Protein AF-A0A2M9WFQ1-F1 (afdb_monomer_lite)

Foldseek 3Di:
DPDLDQDDDPQKDWAWDDWDDDPDDQAWIKTKTFTAHNVGDTFWMKIKTARCCVPVPDPEGIWIWIAGPVRHTSDIDGHNDD

pLDDT: mean 87.09, std 11.5, range [44.41, 97.62]

Structure (mmCIF, N/CA/C/O backbone):
data_AF-A0A2M9WFQ1-F1
#
_entry.id   AF-A0A2M9WFQ1-F1
#
loop_
_atom_site.group_PDB
_atom_site.id
_atom_site.type_symbol
_atom_site.label_atom_id
_atom_site.label_alt_id
_atom_site.label_comp_id
_atom_site.label_asym_id
_atom_site.label_entity_id
_atom_site.label_seq_id
_atom_site.pdbx_PDB_ins_code
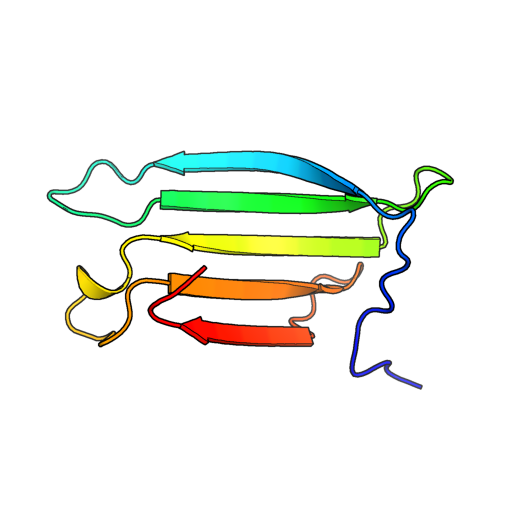_atom_site.Cartn_x
_atom_site.Cartn_y
_atom_site.Cartn_z
_atom_site.occupancy
_atom_site.B_iso_or_equiv
_atom_site.auth_seq_id
_atom_site.auth_comp_id
_atom_site.auth_asym_id
_atom_site.auth_atom_id
_atom_site.pdbx_PDB_model_num
ATOM 1 N N . MET A 1 1 ? -6.084 -16.591 18.121 1.00 44.41 1 MET A N 1
ATOM 2 C CA . MET A 1 1 ? -5.897 -16.898 16.687 1.00 44.41 1 MET A CA 1
ATOM 3 C C . MET A 1 1 ? -5.076 -15.777 16.080 1.00 44.41 1 MET A C 1
ATOM 5 O O . MET A 1 1 ? -5.444 -14.624 16.280 1.00 44.41 1 MET A O 1
ATOM 9 N N . LEU A 1 2 ? -3.954 -16.097 15.426 1.00 47.91 2 LEU A N 1
ATOM 10 C CA . LEU A 1 2 ? -3.259 -15.142 14.560 1.00 47.91 2 LEU A CA 1
ATOM 11 C C . LEU A 1 2 ? -4.272 -14.709 13.496 1.00 47.91 2 LEU A C 1
ATOM 13 O O . LEU A 1 2 ? -4.866 -15.564 12.849 1.00 47.91 2 LEU A O 1
ATOM 17 N N . ARG A 1 3 ? -4.558 -13.413 13.383 1.00 55.72 3 ARG A N 1
ATOM 18 C CA . ARG A 1 3 ? -5.313 -12.929 12.231 1.00 55.72 3 ARG A CA 1
ATOM 19 C C . ARG A 1 3 ? -4.318 -12.831 11.083 1.00 55.72 3 ARG A C 1
ATOM 21 O O . ARG A 1 3 ? -3.394 -12.031 11.169 1.00 55.72 3 ARG A O 1
ATOM 28 N N . ASP A 1 4 ? -4.525 -13.633 10.046 1.00 70.81 4 ASP A N 1
ATOM 29 C CA . ASP A 1 4 ? -3.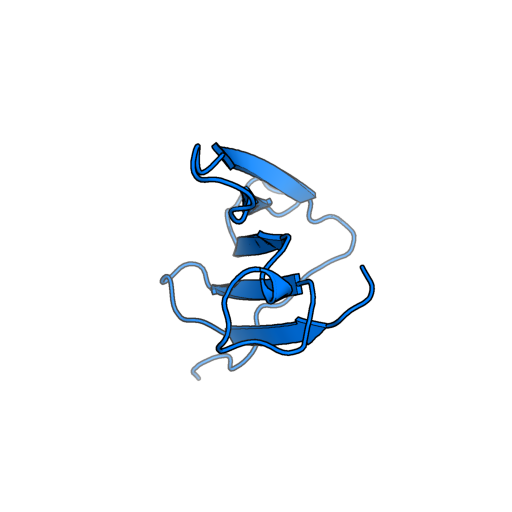720 -13.607 8.815 1.00 70.81 4 ASP A CA 1
ATOM 30 C C . ASP A 1 4 ? -3.988 -12.352 7.966 1.00 70.81 4 ASP A C 1
ATOM 32 O O . ASP A 1 4 ? -3.367 -12.145 6.931 1.00 70.81 4 ASP A O 1
ATOM 36 N N . TYR A 1 5 ? -4.922 -11.502 8.401 1.00 73.38 5 TYR A N 1
ATOM 37 C CA . TYR A 1 5 ? -5.300 -10.271 7.726 1.00 73.38 5 TYR A CA 1
ATOM 38 C C . TYR A 1 5 ? -5.605 -9.161 8.737 1.00 73.38 5 TYR A C 1
ATOM 40 O O . TYR A 1 5 ? -6.142 -9.396 9.826 1.00 73.38 5 TYR A O 1
ATOM 48 N N . LEU A 1 6 ? -5.283 -7.924 8.363 1.00 86.06 6 LEU A N 1
ATOM 49 C CA . LEU A 1 6 ? -5.665 -6.738 9.121 1.00 86.06 6 LEU A CA 1
ATOM 50 C C . LEU A 1 6 ? -7.057 -6.284 8.669 1.00 86.06 6 LEU A C 1
ATOM 52 O O . LEU A 1 6 ? -7.271 -6.018 7.489 1.00 86.06 6 LEU A O 1
ATOM 56 N N . LYS A 1 7 ? -8.009 -6.201 9.604 1.00 87.94 7 LYS A N 1
ATOM 57 C CA . LYS A 1 7 ? -9.361 -5.714 9.308 1.00 87.94 7 LYS A CA 1
ATOM 58 C C . LYS A 1 7 ? -9.332 -4.197 9.118 1.00 87.94 7 LYS A C 1
ATOM 60 O O . LYS A 1 7 ? -8.961 -3.481 10.048 1.00 87.94 7 LYS A O 1
ATOM 65 N N . ILE A 1 8 ? -9.756 -3.752 7.941 1.00 90.12 8 ILE A N 1
ATOM 66 C CA . ILE A 1 8 ? -9.934 -2.344 7.586 1.00 90.12 8 ILE A CA 1
ATOM 67 C C . ILE A 1 8 ? -11.429 -2.053 7.524 1.00 90.12 8 ILE A C 1
ATOM 69 O O . ILE A 1 8 ? -12.198 -2.876 7.029 1.00 90.12 8 ILE A O 1
ATOM 73 N N . ASP A 1 9 ? -11.826 -0.908 8.058 1.00 92.75 9 ASP A N 1
ATOM 74 C CA . ASP A 1 9 ? -13.187 -0.386 8.003 1.00 92.75 9 ASP A CA 1
ATOM 75 C C . ASP A 1 9 ? -13.187 0.921 7.187 1.00 92.75 9 ASP A C 1
ATOM 77 O O . ASP A 1 9 ? -12.192 1.642 7.182 1.00 92.75 9 ASP A O 1
ATOM 81 N N . ASP A 1 10 ? -14.300 1.274 6.538 1.00 93.00 10 ASP A N 1
ATOM 82 C CA . ASP A 1 10 ? -14.393 2.469 5.669 1.00 93.00 10 ASP A CA 1
ATOM 83 C C . ASP A 1 10 ? -14.098 3.793 6.395 1.00 93.00 10 ASP A C 1
ATOM 85 O O . ASP A 1 10 ? -13.777 4.811 5.784 1.00 93.00 10 ASP A O 1
ATOM 89 N N . SER A 1 11 ? -14.234 3.793 7.721 1.00 94.25 11 SER A N 1
ATOM 90 C CA . SER A 1 11 ? -13.938 4.940 8.575 1.00 94.25 11 SER A CA 1
ATOM 91 C C . SER A 1 11 ? -12.454 5.086 8.924 1.00 94.25 11 SER A C 1
ATOM 93 O O . SER A 1 11 ? -12.068 6.090 9.529 1.00 94.25 11 SER A O 1
ATOM 95 N N . ASP A 1 12 ? -11.640 4.077 8.611 1.00 95.31 12 ASP A N 1
ATOM 96 C CA . ASP A 1 12 ? -10.201 4.112 8.834 1.00 95.31 12 ASP A CA 1
ATOM 97 C C . ASP A 1 12 ? -9.538 5.103 7.876 1.00 95.31 12 ASP A C 1
ATOM 99 O O . ASP A 1 12 ? -10.018 5.386 6.778 1.00 95.31 12 ASP A O 1
ATOM 103 N N . ARG A 1 13 ? -8.406 5.655 8.304 1.00 96.44 13 ARG A N 1
ATOM 104 C CA . ARG A 1 13 ? -7.665 6.662 7.548 1.00 96.44 13 ARG A CA 1
ATOM 105 C C . ARG A 1 13 ? -6.204 6.276 7.435 1.00 96.44 13 ARG A C 1
ATOM 107 O O . ARG A 1 13 ? -5.621 5.746 8.380 1.00 96.44 13 ARG A O 1
ATOM 114 N N . LEU A 1 14 ? -5.616 6.602 6.289 1.00 95.88 14 LEU A N 1
ATOM 115 C CA . LEU A 1 14 ? -4.173 6.580 6.097 1.00 95.88 14 LEU A CA 1
ATOM 116 C C . LEU A 1 14 ? -3.593 7.928 6.522 1.00 95.88 14 LEU A C 1
ATOM 118 O O . LEU A 1 14 ? -3.967 8.970 5.985 1.00 95.88 14 LEU A O 1
ATOM 122 N N . ILE A 1 15 ? -2.678 7.903 7.487 1.00 96.50 15 ILE A N 1
ATOM 123 C CA . ILE A 1 15 ? -1.921 9.075 7.927 1.00 96.50 15 ILE A CA 1
ATOM 124 C C . ILE A 1 15 ? -0.480 8.900 7.469 1.00 96.50 15 ILE A C 1
ATOM 126 O O . ILE A 1 15 ? 0.218 8.015 7.967 1.00 96.50 15 ILE A O 1
ATOM 130 N N . GLU A 1 16 ? -0.043 9.736 6.529 1.00 96.88 16 GLU A N 1
ATOM 131 C CA . GLU A 1 16 ? 1.333 9.721 6.028 1.00 96.88 16 GLU A CA 1
ATOM 132 C C . GLU A 1 16 ? 2.306 9.972 7.181 1.00 96.88 16 GLU A C 1
ATOM 134 O O . GLU A 1 16 ? 2.125 10.901 7.968 1.00 96.88 16 GLU A O 1
ATOM 139 N N . GLN A 1 17 ? 3.309 9.107 7.305 1.00 94.62 17 GLN A N 1
ATOM 140 C CA . GLN A 1 17 ? 4.356 9.228 8.316 1.00 94.62 17 GLN A CA 1
ATOM 141 C C . GLN A 1 17 ? 5.655 9.727 7.719 1.00 94.62 17 GLN A C 1
ATOM 143 O O . GLN A 1 17 ? 6.324 10.581 8.297 1.00 94.62 17 GLN A O 1
ATOM 148 N N . SER A 1 18 ? 6.052 9.145 6.590 1.00 92.94 18 SER A N 1
ATOM 149 C CA . SER A 1 18 ? 7.328 9.462 5.980 1.00 92.94 18 SER A CA 1
ATOM 150 C C . SER A 1 18 ? 7.316 9.201 4.485 1.00 92.94 18 SER A C 1
ATOM 152 O O . SER A 1 18 ? 6.616 8.320 3.984 1.00 92.94 18 SER A O 1
ATOM 154 N N . VAL A 1 19 ? 8.140 9.979 3.791 1.00 91.62 19 VAL A N 1
ATOM 155 C CA . VAL A 1 19 ? 8.492 9.778 2.391 1.00 91.62 19 VAL A CA 1
ATOM 156 C C . VAL A 1 19 ? 10.011 9.779 2.319 1.00 91.62 19 VAL A C 1
ATOM 158 O O . VAL A 1 19 ? 10.658 10.791 2.602 1.00 91.62 19 VAL A O 1
ATOM 161 N N . ILE A 1 20 ? 10.592 8.648 1.943 1.00 89.94 20 ILE A N 1
ATOM 162 C CA . ILE A 1 20 ? 12.026 8.505 1.712 1.00 89.94 20 ILE A CA 1
ATOM 163 C C . ILE A 1 20 ? 12.253 8.559 0.209 1.00 89.94 20 ILE A C 1
ATOM 165 O O . ILE A 1 20 ? 11.849 7.658 -0.523 1.00 89.94 20 ILE A O 1
ATOM 169 N N . ARG A 1 21 ? 12.936 9.612 -0.239 1.00 85.06 21 ARG A N 1
ATOM 170 C CA . ARG A 1 21 ? 13.382 9.746 -1.628 1.00 85.06 21 ARG A CA 1
ATOM 171 C C . ARG A 1 21 ? 14.825 9.290 -1.736 1.00 85.06 21 ARG A C 1
ATOM 173 O O . ARG A 1 21 ? 15.714 9.866 -1.105 1.00 85.06 21 ARG A O 1
ATOM 180 N N . LEU A 1 22 ? 15.067 8.250 -2.520 1.00 81.00 22 LEU A N 1
ATOM 181 C CA . LEU A 1 22 ? 16.410 7.725 -2.725 1.00 81.00 22 LEU A CA 1
ATOM 182 C C . LEU A 1 22 ? 17.102 8.498 -3.860 1.00 81.00 22 LEU A C 1
ATOM 184 O O . LEU A 1 22 ? 16.711 8.422 -5.020 1.00 81.00 22 LEU A O 1
ATOM 188 N N . ASN A 1 23 ? 18.168 9.235 -3.531 1.00 70.00 23 ASN A N 1
ATOM 189 C CA . ASN A 1 23 ? 18.849 10.183 -4.433 1.00 70.00 23 ASN A CA 1
ATOM 190 C C . ASN A 1 23 ? 19.757 9.544 -5.505 1.00 70.00 23 ASN A C 1
ATOM 192 O O . ASN A 1 23 ? 20.724 10.155 -5.968 1.00 70.00 23 ASN A O 1
ATOM 196 N N . ASN A 1 24 ? 19.464 8.321 -5.934 1.00 66.19 24 ASN A N 1
ATOM 197 C CA . ASN A 1 24 ? 20.297 7.604 -6.894 1.00 66.19 24 ASN A CA 1
ATOM 198 C C . ASN A 1 24 ? 19.617 7.640 -8.269 1.00 66.19 24 ASN A C 1
ATOM 200 O O . ASN A 1 24 ? 18.395 7.701 -8.340 1.00 66.19 24 ASN A O 1
ATOM 204 N N . ARG A 1 25 ? 20.405 7.620 -9.356 1.00 60.22 25 ARG A N 1
ATOM 205 C CA . ARG A 1 25 ? 19.989 7.766 -10.771 1.00 60.22 25 ARG A CA 1
ATOM 206 C C . ARG A 1 25 ? 18.837 6.814 -11.175 1.00 60.22 25 ARG A C 1
ATOM 208 O O . ARG A 1 25 ? 19.089 5.786 -11.795 1.00 60.22 25 ARG A O 1
ATOM 215 N N . GLY A 1 26 ? 17.599 7.171 -10.824 1.00 60.91 26 GLY A N 1
ATOM 216 C CA . GLY A 1 26 ? 16.382 6.384 -11.038 1.00 60.91 26 GLY A CA 1
ATOM 217 C C . GLY A 1 26 ? 15.884 5.570 -9.832 1.00 60.91 26 GLY A C 1
ATOM 218 O O . GLY A 1 26 ? 15.246 4.557 -10.052 1.00 60.91 26 GLY A O 1
ATOM 219 N N . GLN A 1 27 ? 16.164 5.910 -8.572 1.00 66.50 27 GLN A N 1
ATOM 220 C CA . GLN A 1 27 ? 15.713 5.075 -7.445 1.00 66.50 27 GLN A CA 1
ATOM 221 C C . GLN A 1 27 ? 14.331 5.403 -6.859 1.00 66.50 27 GLN A C 1
ATOM 223 O O . GLN A 1 27 ? 13.771 6.478 -7.047 1.00 66.50 27 GLN A O 1
ATOM 228 N N . GLU A 1 28 ? 13.836 4.361 -6.195 1.00 77.12 28 GLU A N 1
ATOM 229 C CA . GLU A 1 28 ? 12.556 4.100 -5.539 1.00 77.12 28 GLU A CA 1
ATOM 230 C C . GLU A 1 28 ? 12.197 5.133 -4.463 1.00 77.12 28 GLU A C 1
ATOM 232 O O . GLU A 1 28 ? 12.993 5.406 -3.562 1.00 77.12 28 GLU A O 1
ATOM 237 N N . ASP A 1 29 ? 10.996 5.705 -4.572 1.00 87.69 29 ASP A N 1
ATOM 238 C CA . ASP A 1 29 ? 10.393 6.500 -3.504 1.00 87.69 29 ASP A CA 1
ATOM 239 C C . ASP A 1 29 ? 9.647 5.533 -2.578 1.00 87.69 29 ASP A C 1
ATOM 241 O O . ASP A 1 29 ? 8.849 4.713 -3.039 1.00 87.69 29 ASP A O 1
ATOM 245 N N . VAL A 1 30 ? 9.930 5.602 -1.278 1.00 91.56 30 VAL A N 1
ATOM 246 C CA . VAL A 1 30 ? 9.254 4.779 -0.271 1.00 91.56 30 VAL A CA 1
ATOM 247 C C . VAL A 1 30 ? 8.371 5.679 0.568 1.00 91.56 30 VAL A C 1
ATOM 249 O O . VAL A 1 30 ? 8.879 6.524 1.306 1.00 91.56 30 VAL A O 1
ATOM 252 N N . THR A 1 31 ? 7.062 5.486 0.474 1.00 95.06 31 THR A N 1
ATOM 253 C CA . THR A 1 31 ? 6.093 6.222 1.286 1.00 95.06 31 THR A CA 1
ATOM 254 C C . THR A 1 31 ? 5.448 5.289 2.294 1.00 95.06 31 THR A C 1
ATOM 256 O O . THR A 1 31 ? 5.005 4.195 1.945 1.00 95.06 31 THR A O 1
ATOM 259 N N . GLU A 1 32 ? 5.392 5.717 3.551 1.00 96.38 32 GLU A N 1
ATOM 260 C CA . GLU A 1 32 ? 4.788 4.964 4.644 1.00 96.38 32 GLU A CA 1
ATOM 261 C C . GLU A 1 32 ? 3.612 5.728 5.255 1.00 96.38 32 GLU A C 1
ATOM 263 O O . GLU A 1 32 ? 3.717 6.911 5.588 1.00 96.38 32 GLU A O 1
ATOM 268 N N . TRP A 1 33 ? 2.505 5.018 5.459 1.00 97.62 33 TRP A N 1
ATOM 269 C CA . TRP A 1 33 ? 1.309 5.502 6.138 1.00 97.62 33 TRP A CA 1
ATOM 270 C C . TRP A 1 33 ? 0.968 4.614 7.326 1.00 97.62 33 TRP A C 1
ATOM 272 O O . TRP A 1 33 ? 1.125 3.394 7.280 1.00 97.62 33 TRP A O 1
ATOM 282 N N . HIS A 1 34 ? 0.408 5.215 8.369 1.00 96.75 34 HIS A N 1
ATOM 283 C CA . HIS A 1 34 ? -0.283 4.491 9.429 1.00 96.75 34 HIS A CA 1
ATOM 284 C C . HIS A 1 34 ? -1.759 4.349 9.085 1.00 96.75 34 HIS A C 1
ATOM 286 O O . HIS A 1 34 ? -2.398 5.313 8.668 1.00 96.75 34 HIS A O 1
ATOM 292 N N . ILE A 1 35 ? -2.303 3.158 9.313 1.00 96.06 35 ILE A N 1
ATOM 293 C CA . ILE A 1 35 ? -3.744 2.922 9.292 1.00 96.06 35 ILE A CA 1
ATOM 294 C C . ILE A 1 35 ? -4.262 3.229 10.691 1.00 96.06 35 ILE A C 1
ATOM 296 O O . ILE A 1 35 ? -3.859 2.579 11.662 1.00 96.06 35 ILE A O 1
ATOM 300 N N . VAL A 1 36 ? -5.163 4.199 10.787 1.00 96.44 36 VAL A N 1
ATOM 301 C CA . VAL A 1 36 ? -5.747 4.654 12.049 1.00 96.44 36 VAL A CA 1
ATOM 302 C C . VAL A 1 36 ? -7.260 4.522 11.976 1.00 96.44 36 VAL A C 1
ATOM 304 O O . VAL A 1 36 ? -7.866 4.963 11.000 1.00 96.44 36 VAL A O 1
ATOM 307 N N . SER A 1 37 ? -7.878 3.913 12.986 1.00 94.75 37 SER A N 1
ATOM 308 C CA . SER A 1 37 ? -9.336 3.837 13.065 1.00 94.75 37 SER A CA 1
ATOM 309 C C . SER A 1 37 ? -9.982 5.165 13.427 1.00 94.75 37 SER A C 1
ATOM 311 O O . SER A 1 37 ? -9.327 6.114 13.853 1.00 94.75 37 SER A O 1
ATOM 313 N N . ALA A 1 38 ? -11.304 5.235 13.271 1.00 94.00 38 ALA A N 1
ATOM 314 C CA . ALA A 1 38 ? -12.089 6.420 13.609 1.00 94.00 38 ALA A CA 1
ATOM 315 C C . ALA A 1 38 ? -11.925 6.882 15.070 1.00 94.00 38 ALA A C 1
ATOM 317 O O . ALA A 1 38 ? -12.081 8.065 15.360 1.00 94.00 38 ALA A O 1
ATOM 318 N N . ASP A 1 39 ? -11.599 5.959 15.976 1.00 94.00 39 ASP A N 1
ATOM 319 C CA . ASP A 1 39 ? -11.315 6.214 17.393 1.00 94.00 39 ASP A CA 1
ATOM 320 C C . ASP A 1 39 ? -9.864 6.666 17.662 1.00 94.00 39 ASP A C 1
ATOM 322 O O . ASP A 1 39 ? -9.502 6.933 18.806 1.00 94.00 39 ASP A O 1
ATOM 326 N N . GLY A 1 40 ? -9.030 6.775 16.623 1.00 92.56 40 GLY A N 1
ATOM 327 C CA . GLY A 1 40 ? -7.632 7.185 16.726 1.00 92.56 40 GLY A CA 1
ATOM 328 C C . GLY A 1 40 ? -6.653 6.051 17.036 1.00 92.56 40 GLY A C 1
ATOM 329 O O . GLY A 1 40 ? -5.460 6.320 17.181 1.00 92.56 40 GLY A O 1
ATOM 330 N N . MET A 1 41 ? -7.099 4.792 17.128 1.00 93.56 41 MET A N 1
ATOM 331 C CA . MET A 1 41 ? -6.184 3.675 17.380 1.00 93.56 41 MET A CA 1
ATOM 332 C C . MET A 1 41 ? -5.410 3.272 16.121 1.00 93.56 41 MET A C 1
ATOM 334 O O . MET A 1 41 ? -5.970 3.117 15.036 1.00 93.56 41 MET A O 1
ATOM 338 N N . GLN A 1 42 ? -4.103 3.047 16.267 1.00 94.12 42 GLN A N 1
ATOM 339 C CA . GLN A 1 42 ? -3.290 2.499 15.185 1.00 94.12 42 GLN A CA 1
ATOM 340 C C . GLN A 1 42 ? -3.628 1.019 14.970 1.00 94.12 42 GLN A C 1
ATOM 342 O O . GLN A 1 42 ? -3.464 0.188 15.865 1.00 94.12 42 GLN A O 1
ATOM 347 N N . LYS A 1 43 ? -4.052 0.686 13.752 1.00 94.00 43 LYS A N 1
ATOM 348 C CA . LYS A 1 43 ? -4.360 -0.681 13.315 1.00 94.00 43 LYS A CA 1
ATOM 349 C C . LYS A 1 43 ? -3.156 -1.365 12.664 1.00 94.00 43 LYS A C 1
ATOM 351 O O . LYS A 1 43 ? -2.981 -2.574 12.800 1.00 94.00 43 LYS A O 1
ATOM 356 N N . GLY A 1 44 ? -2.317 -0.597 11.976 1.00 94.69 44 GLY A N 1
ATOM 357 C CA . GLY A 1 44 ? -1.158 -1.109 11.251 1.00 94.69 44 GLY A CA 1
ATOM 358 C C . GLY A 1 44 ? -0.497 -0.033 10.401 1.00 94.69 44 GLY A C 1
ATOM 359 O O . GLY A 1 44 ? -0.706 1.159 10.638 1.00 94.69 44 GLY A O 1
ATOM 360 N N . SER A 1 45 ? 0.278 -0.447 9.406 1.00 96.12 45 SER A N 1
ATOM 361 C CA . SER A 1 45 ? 0.891 0.463 8.436 1.00 96.12 45 SER A CA 1
ATOM 362 C C . SER A 1 45 ? 0.840 -0.088 7.016 1.00 96.12 45 SER A C 1
ATOM 364 O O . SER A 1 45 ? 0.718 -1.296 6.803 1.00 96.12 45 SER A O 1
ATOM 366 N N . VAL A 1 46 ? 0.917 0.817 6.046 1.00 96.00 46 VAL A N 1
ATOM 367 C CA . VAL A 1 46 ? 1.067 0.517 4.621 1.00 96.00 46 VAL A CA 1
ATOM 368 C C . VAL A 1 46 ? 2.332 1.202 4.139 1.00 96.00 46 VAL A C 1
ATOM 370 O O . VAL A 1 46 ? 2.568 2.365 4.455 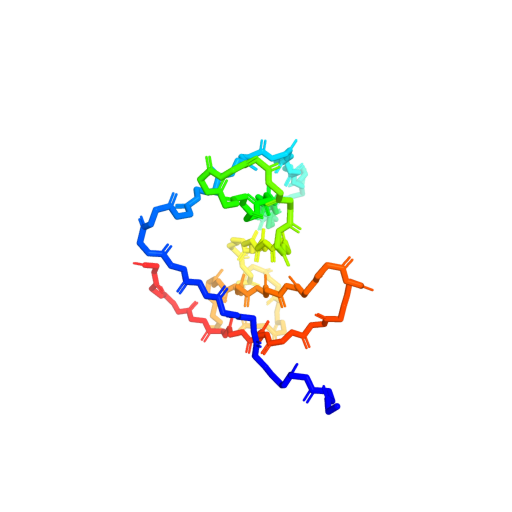1.00 96.00 46 VAL A O 1
ATOM 373 N N . THR A 1 47 ? 3.132 0.492 3.356 1.00 95.75 47 THR A N 1
ATOM 374 C CA . THR A 1 47 ? 4.309 1.037 2.686 1.00 95.75 47 THR A CA 1
ATOM 375 C C . THR A 1 47 ? 4.161 0.823 1.189 1.00 95.75 47 THR A C 1
ATOM 377 O O . THR A 1 47 ? 3.960 -0.311 0.746 1.00 95.75 47 THR A O 1
ATOM 380 N N . LEU A 1 48 ? 4.269 1.905 0.425 1.00 94.75 48 LEU A N 1
ATOM 381 C CA . LEU A 1 48 ? 4.384 1.881 -1.026 1.00 94.75 48 LEU A CA 1
ATOM 382 C C . LEU A 1 48 ? 5.848 2.068 -1.401 1.00 94.75 48 LEU A C 1
ATOM 384 O O . LEU A 1 48 ? 6.490 3.022 -0.970 1.00 94.75 48 LEU A O 1
ATOM 388 N N . PHE A 1 49 ? 6.331 1.172 -2.242 1.00 91.88 49 PHE A N 1
ATOM 389 C CA . PHE A 1 49 ? 7.608 1.272 -2.919 1.00 91.88 49 PHE A CA 1
ATOM 390 C C . PHE A 1 49 ? 7.326 1.582 -4.391 1.00 91.88 49 PHE A C 1
ATOM 392 O O . PHE A 1 49 ? 6.723 0.760 -5.082 1.00 91.88 49 PHE A O 1
ATOM 399 N N . ASP A 1 50 ? 7.714 2.766 -4.851 1.00 89.44 50 ASP A N 1
ATOM 400 C CA . ASP A 1 50 ? 7.550 3.223 -6.237 1.00 89.44 50 ASP A CA 1
ATOM 401 C C . ASP A 1 50 ? 8.823 2.956 -7.060 1.00 89.44 50 ASP A C 1
ATOM 403 O O . ASP A 1 50 ? 9.914 2.824 -6.514 1.00 89.44 50 ASP A O 1
ATOM 407 N N . LYS A 1 51 ? 8.716 2.915 -8.390 1.00 84.75 51 LYS A N 1
ATOM 408 C CA . LYS A 1 51 ? 9.836 2.786 -9.338 1.00 84.75 51 LYS A CA 1
ATOM 409 C C . LYS A 1 51 ? 10.709 1.554 -9.080 1.00 84.75 51 LYS A C 1
ATOM 411 O O . LYS A 1 51 ? 11.917 1.568 -9.335 1.00 84.75 51 LYS A O 1
ATOM 416 N N . LEU A 1 52 ? 10.105 0.463 -8.611 1.00 81.56 52 LEU A N 1
ATOM 417 C CA . LEU A 1 52 ? 10.790 -0.801 -8.333 1.00 81.56 52 LEU A CA 1
ATOM 418 C C . LEU A 1 52 ? 11.456 -1.399 -9.571 1.00 81.56 52 LEU A C 1
ATOM 420 O O . LEU A 1 52 ? 12.536 -1.976 -9.454 1.00 81.56 52 LEU A O 1
ATOM 424 N N . CYS A 1 53 ? 10.874 -1.186 -10.750 1.00 74.25 53 CYS A N 1
ATOM 425 C CA . CYS A 1 53 ? 11.398 -1.628 -12.043 1.00 74.25 53 CYS A CA 1
ATOM 426 C C . CYS A 1 53 ? 12.793 -1.064 -12.365 1.00 74.25 53 CYS A C 1
ATOM 428 O O . CYS A 1 53 ? 13.543 -1.653 -13.144 1.00 74.25 53 CYS A O 1
ATOM 430 N N . ASN A 1 54 ? 13.199 0.040 -11.724 1.00 76.69 54 ASN A N 1
ATOM 431 C CA . ASN A 1 54 ? 14.550 0.579 -11.872 1.00 76.69 54 ASN A CA 1
ATOM 432 C C . ASN A 1 54 ? 15.606 -0.300 -11.178 1.00 76.69 54 ASN A C 1
ATOM 434 O O . ASN A 1 54 ? 16.807 -0.181 -11.446 1.00 76.69 54 ASN A O 1
ATOM 438 N N . ARG A 1 55 ? 15.184 -1.237 -10.320 1.00 74.12 55 ARG A N 1
ATOM 439 C CA . ARG A 1 55 ? 16.008 -2.363 -9.879 1.00 74.12 55 ARG A CA 1
ATOM 440 C C . ARG A 1 55 ? 15.869 -3.498 -10.889 1.00 74.12 55 ARG A C 1
ATOM 442 O O . ARG A 1 55 ? 14.788 -4.024 -11.110 1.00 74.12 55 ARG A O 1
ATOM 449 N N . ARG A 1 56 ? 17.006 -3.989 -11.387 1.00 73.38 56 ARG A N 1
ATOM 450 C CA . ARG A 1 56 ? 17.095 -5.087 -12.371 1.00 73.38 56 ARG A CA 1
ATOM 451 C C . ARG A 1 56 ? 16.404 -6.403 -11.947 1.00 73.38 56 ARG A C 1
ATOM 453 O O . ARG A 1 56 ? 16.247 -7.290 -12.775 1.00 73.38 56 ARG A O 1
ATOM 460 N N . SER A 1 57 ? 16.048 -6.541 -10.669 1.00 78.75 57 SER A N 1
ATOM 461 C CA . SER A 1 57 ? 15.413 -7.724 -10.075 1.00 78.75 57 SER A CA 1
ATOM 462 C C . SER A 1 57 ? 13.882 -7.692 -10.074 1.00 78.75 57 SER A C 1
ATOM 464 O O . SER A 1 57 ? 13.282 -8.706 -9.731 1.00 78.75 57 SER A O 1
ATOM 466 N N . TYR A 1 58 ? 13.251 -6.568 -10.424 1.00 78.94 58 TYR A N 1
ATOM 467 C CA . TYR A 1 58 ? 11.795 -6.437 -10.414 1.00 78.94 58 TYR A CA 1
ATOM 468 C C . TYR A 1 58 ? 11.295 -6.036 -11.796 1.00 78.94 58 TYR A C 1
ATOM 470 O O . TYR A 1 58 ? 11.806 -5.102 -12.406 1.00 78.94 58 TYR A O 1
ATOM 478 N N . SER A 1 59 ? 10.291 -6.757 -12.290 1.00 84.88 59 SER A N 1
ATOM 479 C CA . SER A 1 59 ? 9.636 -6.458 -13.566 1.00 84.88 59 SER A CA 1
ATOM 480 C C . SER A 1 59 ? 8.447 -5.509 -13.425 1.00 84.88 59 SER A C 1
ATOM 482 O O . SER A 1 59 ? 7.840 -5.192 -14.439 1.00 84.88 59 SER A O 1
ATOM 484 N N . VAL A 1 60 ? 8.108 -5.100 -12.196 1.00 87.38 60 VAL A N 1
ATOM 485 C CA . VAL A 1 60 ? 6.946 -4.256 -11.889 1.00 87.38 60 VAL A CA 1
ATOM 486 C C . VAL A 1 60 ? 7.353 -2.897 -11.328 1.00 87.38 60 VAL A C 1
ATOM 488 O O . VAL A 1 60 ? 8.426 -2.762 -10.735 1.00 87.38 60 VAL A O 1
ATOM 491 N N . ASN A 1 61 ? 6.485 -1.900 -11.471 1.00 89.88 61 ASN A N 1
ATOM 492 C CA . ASN A 1 61 ? 6.722 -0.544 -10.976 1.00 89.88 61 ASN A CA 1
ATOM 493 C C . ASN A 1 61 ? 6.529 -0.393 -9.463 1.00 89.88 61 ASN A C 1
ATOM 495 O O . ASN A 1 61 ? 7.257 0.389 -8.853 1.00 89.88 61 ASN A O 1
ATOM 499 N N . TYR A 1 62 ? 5.607 -1.141 -8.853 1.00 92.12 62 TYR A N 1
ATOM 500 C CA . TYR A 1 62 ? 5.194 -0.918 -7.470 1.00 92.12 62 TYR A CA 1
ATOM 501 C C . TYR A 1 62 ? 5.243 -2.184 -6.618 1.00 92.12 62 TYR A C 1
ATOM 503 O O . TYR A 1 62 ? 4.953 -3.294 -7.077 1.00 92.12 62 TYR A O 1
ATOM 511 N N . ARG A 1 63 ? 5.526 -1.992 -5.329 1.00 92.44 63 ARG A N 1
ATOM 512 C CA . ARG A 1 63 ? 5.237 -2.962 -4.271 1.00 92.44 63 ARG A CA 1
ATOM 513 C C . ARG A 1 63 ? 4.464 -2.279 -3.165 1.00 92.44 63 ARG A C 1
ATOM 515 O O . ARG A 1 63 ? 4.843 -1.201 -2.717 1.00 92.44 63 ARG A O 1
ATOM 522 N N . ILE A 1 64 ? 3.419 -2.934 -2.689 1.00 94.31 64 ILE A N 1
ATOM 523 C CA . ILE A 1 64 ? 2.618 -2.483 -1.559 1.00 94.31 64 ILE A CA 1
ATOM 524 C C . ILE A 1 64 ? 2.757 -3.533 -0.467 1.00 94.31 64 ILE A C 1
ATOM 526 O O . ILE A 1 64 ? 2.410 -4.697 -0.670 1.00 94.31 64 ILE A O 1
ATOM 530 N N . THR A 1 65 ? 3.261 -3.125 0.694 1.00 95.00 65 THR A N 1
ATOM 531 C CA . THR A 1 65 ? 3.294 -3.986 1.879 1.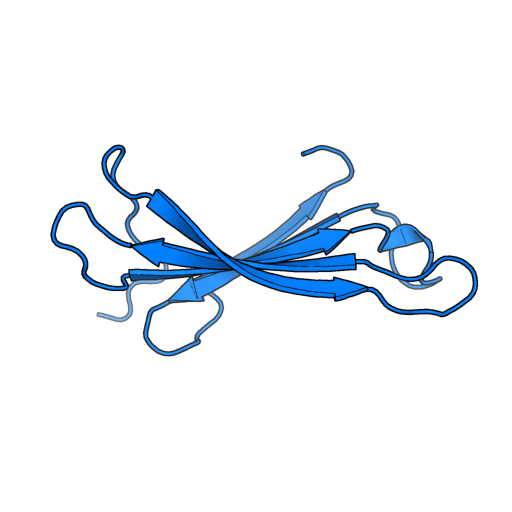00 95.00 65 THR A CA 1
ATOM 532 C C . THR A 1 65 ? 2.400 -3.421 2.961 1.00 95.00 65 THR A C 1
ATOM 534 O O . THR A 1 65 ? 2.472 -2.229 3.250 1.00 95.00 65 THR A O 1
ATOM 537 N N . GLN A 1 66 ? 1.622 -4.276 3.610 1.00 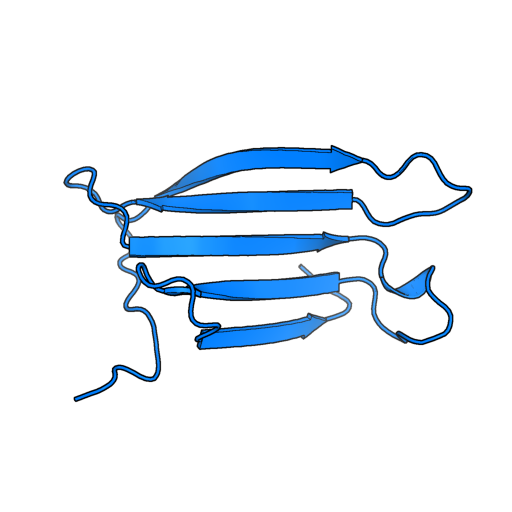94.75 66 GLN A N 1
ATOM 538 C CA . GLN A 1 66 ? 0.827 -3.913 4.776 1.00 94.75 66 GLN A CA 1
ATOM 539 C C . GLN A 1 66 ? 1.309 -4.700 5.983 1.00 94.75 66 GLN A C 1
ATOM 541 O O . GLN A 1 66 ? 1.518 -5.914 5.899 1.00 94.75 66 GLN A O 1
ATOM 546 N N . LYS A 1 67 ? 1.458 -4.013 7.112 1.00 94.56 67 LYS A N 1
ATOM 547 C CA . LYS A 1 67 ? 1.838 -4.608 8.390 1.00 94.56 67 LYS A CA 1
ATOM 548 C C . LYS A 1 67 ? 0.724 -4.448 9.410 1.00 94.56 67 LYS A C 1
ATOM 550 O O . LYS A 1 67 ? 0.023 -3.437 9.423 1.00 94.56 67 LYS A O 1
ATOM 555 N N . ASP A 1 68 ? 0.576 -5.444 10.275 1.00 92.81 68 ASP A N 1
ATOM 556 C CA . ASP A 1 68 ? -0.263 -5.323 11.464 1.00 92.81 68 ASP A CA 1
ATOM 557 C C . ASP A 1 68 ? 0.392 -4.426 12.532 1.00 92.81 68 ASP A C 1
ATOM 559 O O . ASP A 1 68 ? 1.535 -3.985 12.397 1.00 92.81 68 ASP A O 1
ATOM 563 N N . VAL A 1 69 ? -0.329 -4.166 13.624 1.00 91.06 69 VAL A N 1
ATOM 564 C CA . VAL A 1 69 ? 0.166 -3.373 14.765 1.00 91.06 69 VAL A CA 1
ATOM 565 C C . VAL A 1 69 ? 1.425 -3.956 15.432 1.00 91.06 69 VAL A C 1
ATOM 567 O O . VAL A 1 69 ? 2.136 -3.250 16.140 1.00 91.06 69 VAL A O 1
ATOM 570 N N . HIS A 1 70 ? 1.731 -5.237 15.204 1.00 90.19 70 HIS A N 1
ATOM 571 C CA . HIS A 1 70 ? 2.927 -5.906 15.718 1.00 90.19 70 HIS A CA 1
ATOM 572 C C . HIS A 1 70 ? 4.090 -5.892 14.711 1.00 90.19 70 HIS A C 1
ATOM 574 O O . HIS A 1 70 ? 5.136 -6.484 14.976 1.00 90.19 70 HIS A O 1
ATOM 580 N N . GLY A 1 71 ? 3.920 -5.237 13.558 1.00 90.62 71 GLY A N 1
ATOM 581 C CA . GLY A 1 71 ? 4.926 -5.131 12.505 1.00 90.62 71 GLY A CA 1
ATOM 582 C C . GLY A 1 71 ? 5.023 -6.354 11.589 1.00 90.62 71 GLY A C 1
ATOM 583 O O . GLY A 1 71 ? 5.924 -6.406 10.749 1.00 90.62 71 GLY A O 1
ATOM 584 N N . ARG A 1 72 ? 4.122 -7.337 11.712 1.00 91.75 72 ARG A N 1
ATOM 585 C CA . ARG A 1 72 ? 4.105 -8.520 10.841 1.00 91.75 72 ARG A CA 1
ATOM 586 C C . ARG A 1 72 ? 3.481 -8.164 9.503 1.00 91.75 72 ARG A C 1
ATOM 588 O O . ARG A 1 72 ? 2.416 -7.555 9.467 1.00 91.75 72 ARG A O 1
ATOM 595 N N . VAL A 1 73 ? 4.127 -8.570 8.414 1.00 92.88 73 VAL A N 1
ATOM 596 C CA . VAL A 1 73 ? 3.602 -8.368 7.059 1.00 92.88 73 VAL A CA 1
ATOM 597 C C . VAL A 1 73 ? 2.391 -9.276 6.853 1.00 92.88 73 VAL A C 1
ATOM 599 O O . VAL A 1 73 ? 2.504 -10.492 6.984 1.00 92.88 73 VAL A O 1
ATOM 602 N N . VAL A 1 74 ? 1.246 -8.671 6.542 1.00 92.94 74 VAL A N 1
ATOM 603 C CA . VAL A 1 74 ? -0.027 -9.358 6.258 1.00 92.94 74 VAL A CA 1
ATOM 604 C C . VAL A 1 74 ? -0.429 -9.256 4.786 1.00 92.94 74 VAL A C 1
ATOM 606 O O . VAL A 1 74 ? -1.198 -10.077 4.304 1.00 92.94 74 VAL A O 1
ATOM 609 N N . VAL A 1 75 ? 0.112 -8.276 4.057 1.00 92.75 75 VAL A N 1
ATOM 610 C CA . VAL A 1 75 ? -0.018 -8.160 2.598 1.00 92.75 75 VAL A CA 1
ATOM 611 C C . VAL A 1 75 ? 1.343 -7.811 2.020 1.00 92.75 75 VAL A C 1
ATOM 613 O O . VAL A 1 75 ? 2.029 -6.932 2.540 1.00 92.75 75 VAL A O 1
ATOM 616 N N . ASP A 1 76 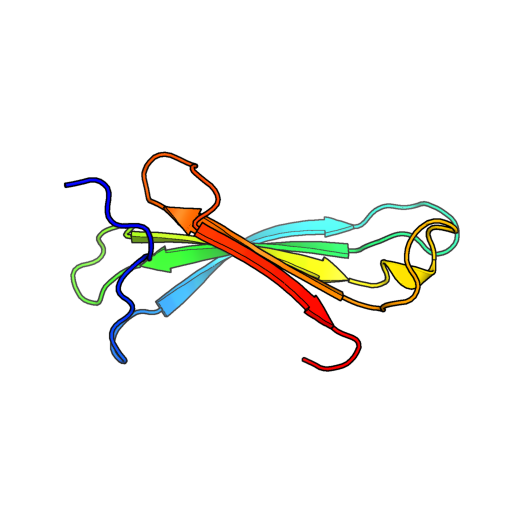? 1.703 -8.481 0.932 1.00 92.81 76 ASP A N 1
ATOM 617 C CA . ASP A 1 76 ? 2.845 -8.149 0.090 1.00 92.81 76 ASP A CA 1
ATOM 618 C C . ASP A 1 76 ? 2.427 -8.324 -1.371 1.00 92.81 76 ASP A C 1
ATOM 620 O O . ASP A 1 76 ? 2.146 -9.439 -1.815 1.00 92.81 76 ASP A O 1
ATOM 624 N N . HIS A 1 77 ? 2.295 -7.214 -2.090 1.00 92.44 77 HIS A N 1
ATOM 625 C CA . HIS A 1 77 ? 1.721 -7.195 -3.428 1.00 92.44 77 HIS A CA 1
ATOM 626 C C . HIS A 1 77 ? 2.620 -6.450 -4.411 1.00 92.44 77 HIS A C 1
ATOM 628 O O . HIS A 1 77 ? 3.093 -5.357 -4.113 1.00 92.44 77 HIS A O 1
ATOM 634 N N . LEU A 1 78 ? 2.825 -7.039 -5.589 1.00 91.81 78 LEU A N 1
ATOM 635 C CA . LEU A 1 78 ? 3.600 -6.489 -6.699 1.00 91.81 78 LEU A CA 1
ATOM 636 C C . LEU A 1 78 ? 2.646 -6.133 -7.840 1.00 91.81 78 LEU A C 1
ATOM 638 O O . LEU A 1 78 ? 1.867 -6.986 -8.263 1.00 91.81 78 LEU A O 1
ATOM 642 N N . THR A 1 79 ? 2.709 -4.897 -8.334 1.00 92.94 79 THR A N 1
ATOM 643 C CA . THR A 1 79 ? 1.789 -4.397 -9.365 1.00 92.94 79 THR A CA 1
ATOM 644 C C . THR A 1 79 ? 2.440 -3.328 -10.239 1.00 92.94 79 THR A C 1
ATOM 646 O O . THR A 1 79 ? 3.359 -2.629 -9.816 1.00 92.94 79 THR A O 1
ATOM 649 N N . ASP A 1 80 ? 1.949 -3.192 -11.467 1.00 90.81 80 ASP A N 1
ATOM 650 C CA . ASP A 1 80 ? 2.286 -2.098 -12.385 1.00 90.81 80 ASP A CA 1
ATOM 651 C C . ASP A 1 80 ? 1.270 -0.952 -12.358 1.00 90.81 80 ASP A C 1
ATOM 653 O O . ASP A 1 80 ? 1.472 0.068 -13.014 1.00 90.81 80 ASP A O 1
ATOM 657 N N . VAL A 1 81 ? 0.182 -1.117 -11.604 1.00 88.00 81 VAL A N 1
ATOM 658 C CA . VAL A 1 81 ? -0.939 -0.176 -11.530 1.00 88.00 81 VAL A CA 1
ATOM 659 C C . VAL A 1 81 ? -1.289 0.086 -10.066 1.00 88.00 81 VAL A C 1
ATOM 661 O O . VAL A 1 81 ? -1.351 -0.863 -9.278 1.00 88.00 81 VAL A O 1
ATOM 664 N N . LEU A 1 82 ? -1.512 1.359 -9.729 1.00 83.12 82 LEU A N 1
ATOM 665 C CA . LEU A 1 82 ? -1.994 1.833 -8.426 1.00 83.12 82 LEU A CA 1
ATOM 666 C C . LEU A 1 82 ? -3.496 2.116 -8.447 1.00 83.12 82 LEU A C 1
ATOM 668 O O . LEU A 1 82 ? -3.982 2.609 -9.492 1.00 83.12 82 LEU A O 1
#

Sequence (82 aa):
MLRDYLKIDDSDRLIEQSVIRLNNRGQEDVTEWHIVSADGMQKGSVTLFDKLCNRRSYSVNYRITQKDVHGRVVVDHLTDVL

Radius of gyration: 14.03 Å; chains: 1; bounding box: 35×27×31 Å

Secondary structure (DSSP, 8-state):
---SS----TT-EEEEEEEEE--STTPPEEEEEEEE-TTS-EEEEEEEE--GGGSTT-SSSEEEEEEETTS-EEEEEEES--

Organism: NCBI:txid1076549